Protein AF-C6TJE3-F1 (afdb_monomer_lite)

Foldseek 3Di:
DDDPDPPVVVVVFVVQQVVCVVVHD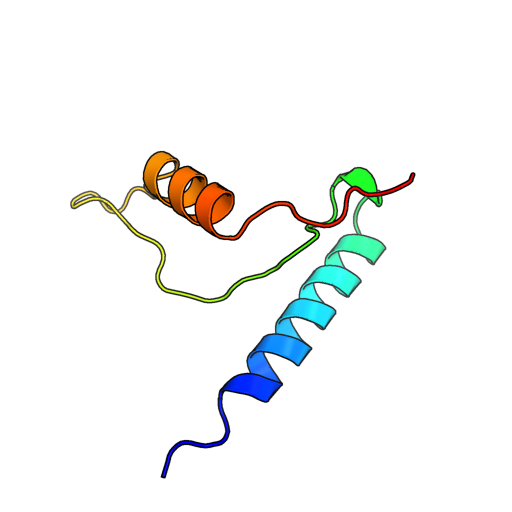PVPRDQGDDDDDFDADPVRHGDVVVVVVVVVVVDDRDDDPD

Structure (mmCIF, N/CA/C/O backbone):
data_AF-C6TJE3-F1
#
_entry.id   AF-C6TJE3-F1
#
loop_
_atom_site.group_PDB
_atom_site.id
_atom_site.type_symbol
_atom_site.label_atom_id
_atom_site.label_alt_id
_atom_site.label_comp_id
_atom_site.label_asym_id
_atom_site.label_entity_id
_atom_site.label_seq_id
_atom_site.pdbx_PDB_ins_code
_atom_site.Cartn_x
_atom_site.Cartn_y
_atom_site.Cartn_z
_atom_site.occupancy
_atom_site.B_iso_or_equiv
_atom_site.auth_seq_id
_atom_site.auth_comp_id
_atom_site.auth_asym_id
_atom_site.auth_atom_id
_atom_site.pdbx_PDB_model_num
ATOM 1 N N . MET A 1 1 ? -2.303 -10.992 29.609 1.00 47.09 1 MET A N 1
ATOM 2 C CA . MET A 1 1 ? -1.351 -11.976 29.050 1.00 47.09 1 MET A CA 1
ATOM 3 C C . MET A 1 1 ? -1.511 -11.855 27.544 1.00 47.09 1 MET A C 1
ATOM 5 O O . MET A 1 1 ? -2.343 -12.552 26.996 1.00 47.09 1 MET A O 1
ATOM 9 N N . ASP A 1 2 ? -0.810 -10.931 26.878 1.00 42.22 2 ASP A N 1
ATOM 10 C CA . ASP A 1 2 ? -1.119 -10.578 25.477 1.00 42.22 2 ASP A CA 1
ATOM 11 C C . ASP A 1 2 ? 0.176 -10.271 24.712 1.00 42.22 2 ASP A C 1
ATOM 13 O O . ASP A 1 2 ? 0.471 -9.137 24.351 1.00 42.22 2 ASP A O 1
ATOM 17 N N . GLY A 1 3 ? 1.019 -11.295 24.554 1.00 44.84 3 GLY A N 1
ATOM 18 C CA . GLY A 1 3 ? 2.381 -11.168 24.015 1.00 44.84 3 GLY A CA 1
ATOM 19 C C . GLY A 1 3 ? 2.598 -11.721 22.602 1.00 44.84 3 GLY A C 1
ATOM 20 O O . GLY A 1 3 ? 3.745 -11.828 22.185 1.00 44.84 3 GLY A O 1
ATOM 21 N N . ALA A 1 4 ? 1.548 -12.108 21.865 1.00 47.84 4 ALA A N 1
ATOM 22 C CA . ALA A 1 4 ? 1.695 -12.895 20.627 1.00 47.84 4 ALA A CA 1
ATOM 23 C C . ALA A 1 4 ? 1.273 -12.189 19.318 1.00 47.84 4 ALA A C 1
ATOM 25 O O . ALA A 1 4 ? 1.528 -12.716 18.237 1.00 47.84 4 ALA A O 1
ATOM 26 N N . ALA A 1 5 ? 0.656 -11.002 19.362 1.00 53.69 5 ALA A N 1
ATOM 27 C CA . ALA A 1 5 ? 0.075 -10.387 18.158 1.00 53.69 5 ALA A CA 1
ATOM 28 C C . ALA A 1 5 ? 1.107 -9.761 17.190 1.00 53.69 5 ALA A C 1
ATOM 30 O O . ALA A 1 5 ? 0.885 -9.730 15.983 1.00 53.69 5 ALA A O 1
ATOM 31 N N . SER A 1 6 ? 2.263 -9.302 17.686 1.00 60.97 6 SER A N 1
ATOM 32 C CA . SER A 1 6 ? 3.190 -8.472 16.891 1.00 60.97 6 SER A CA 1
ATOM 33 C C . SER A 1 6 ? 4.006 -9.237 15.833 1.00 60.97 6 SER A C 1
ATOM 35 O O . SER A 1 6 ? 4.466 -8.639 14.859 1.00 60.97 6 SER A O 1
ATOM 37 N N . THR A 1 7 ? 4.204 -10.549 15.991 1.00 77.00 7 THR A N 1
ATOM 38 C CA . THR A 1 7 ? 5.042 -11.345 15.072 1.00 77.00 7 THR A CA 1
ATOM 39 C C . THR A 1 7 ? 4.283 -11.745 13.806 1.00 77.00 7 THR A C 1
ATOM 41 O O . THR A 1 7 ? 4.833 -11.668 12.710 1.00 77.00 7 THR A O 1
ATOM 44 N N . ASN A 1 8 ? 3.001 -12.096 13.930 1.00 86.44 8 ASN A N 1
ATOM 45 C CA . ASN A 1 8 ? 2.192 -12.565 12.800 1.00 86.44 8 ASN A CA 1
ATOM 46 C C . ASN A 1 8 ? 1.900 -11.455 11.787 1.00 86.44 8 ASN A C 1
ATOM 48 O O . ASN A 1 8 ? 1.968 -11.691 10.584 1.00 86.44 8 ASN A O 1
ATOM 52 N N . GLU A 1 9 ? 1.628 -10.235 12.254 1.00 87.44 9 GLU A N 1
ATOM 53 C CA . GLU A 1 9 ? 1.408 -9.086 11.369 1.00 87.44 9 GLU A CA 1
ATOM 54 C C . GLU A 1 9 ? 2.655 -8.758 10.541 1.00 87.44 9 GLU A C 1
ATOM 56 O O . GLU A 1 9 ? 2.542 -8.404 9.370 1.00 87.44 9 GLU A O 1
ATOM 61 N N . LYS A 1 10 ? 3.853 -8.924 11.115 1.00 86.75 10 LYS A N 1
ATOM 62 C CA . LYS A 1 10 ? 5.114 -8.731 10.387 1.00 86.75 10 LYS A CA 1
ATOM 63 C C . LYS A 1 10 ? 5.302 -9.785 9.299 1.00 86.75 10 LYS A C 1
ATOM 65 O O . LYS A 1 10 ? 5.576 -9.417 8.161 1.00 86.75 10 LYS A O 1
ATOM 70 N N . ILE A 1 11 ? 5.084 -11.061 9.626 1.00 91.88 11 ILE A N 1
ATOM 71 C CA . ILE A 1 11 ? 5.165 -12.162 8.652 1.00 91.88 11 ILE A CA 1
ATOM 72 C C . ILE A 1 11 ? 4.159 -11.935 7.515 1.00 91.88 11 ILE A C 1
ATOM 74 O O . ILE A 1 11 ? 4.513 -11.998 6.341 1.00 91.88 11 ILE A O 1
ATOM 78 N N . LEU A 1 12 ? 2.920 -11.570 7.848 1.00 93.62 12 LEU A N 1
ATOM 79 C CA . LEU A 1 12 ? 1.881 -11.318 6.854 1.00 93.62 12 LEU A CA 1
ATOM 80 C C . LEU A 1 12 ? 2.190 -10.093 5.977 1.00 93.62 12 LEU A C 1
ATOM 82 O O . LEU A 1 12 ? 1.940 -10.115 4.773 1.00 93.62 12 LEU A O 1
ATOM 86 N N . ALA A 1 13 ? 2.743 -9.023 6.554 1.00 92.06 13 ALA A N 1
ATOM 87 C CA . ALA A 1 13 ? 3.199 -7.863 5.793 1.00 92.06 13 ALA A CA 1
ATOM 88 C C . ALA A 1 13 ? 4.278 -8.252 4.769 1.00 92.06 13 ALA A C 1
ATOM 90 O O . ALA A 1 13 ? 4.213 -7.820 3.616 1.00 92.06 13 ALA A O 1
ATOM 91 N N . GLU A 1 14 ? 5.248 -9.076 5.170 1.00 91.75 14 GLU A N 1
ATOM 92 C CA . GLU A 1 14 ? 6.299 -9.581 4.283 1.00 91.75 14 GLU A CA 1
ATOM 93 C C . GLU A 1 14 ? 5.731 -10.456 3.161 1.00 91.75 14 GLU A C 1
ATOM 95 O O . GLU A 1 14 ? 6.101 -10.272 1.997 1.00 91.75 14 GLU A O 1
ATOM 100 N N . ASP A 1 15 ? 4.777 -11.333 3.475 1.00 93.75 15 ASP A N 1
ATOM 101 C CA . ASP A 1 15 ? 4.099 -12.176 2.491 1.00 93.75 15 ASP A CA 1
ATOM 102 C C . ASP A 1 15 ? 3.307 -11.352 1.469 1.00 93.75 15 ASP A C 1
ATOM 104 O O . ASP A 1 15 ? 3.401 -11.606 0.265 1.00 93.75 15 ASP A O 1
ATOM 108 N N . ILE A 1 16 ? 2.594 -10.308 1.909 1.00 93.75 16 ILE A N 1
ATOM 109 C CA . ILE A 1 16 ? 1.898 -9.372 1.011 1.00 93.75 16 ILE A CA 1
ATOM 110 C C . ILE A 1 16 ? 2.899 -8.691 0.074 1.00 93.75 16 ILE A C 1
ATOM 112 O O . ILE A 1 16 ? 2.678 -8.622 -1.136 1.00 93.75 16 ILE A O 1
ATOM 116 N N . VAL A 1 17 ? 4.028 -8.212 0.602 1.00 92.19 17 VAL A N 1
ATOM 117 C CA . VAL A 1 17 ? 5.073 -7.572 -0.210 1.00 92.19 17 VAL A CA 1
ATOM 118 C C . VAL A 1 17 ? 5.666 -8.563 -1.215 1.00 92.19 17 VAL A C 1
ATOM 120 O O . VAL A 1 17 ? 5.848 -8.211 -2.384 1.00 92.19 17 VAL A O 1
ATOM 123 N N . LYS A 1 18 ? 5.937 -9.806 -0.804 1.00 93.06 18 LYS A N 1
ATOM 124 C CA . LYS A 1 18 ? 6.459 -10.873 -1.671 1.00 93.06 18 LYS A CA 1
ATOM 125 C C . LYS A 1 18 ? 5.472 -11.226 -2.783 1.00 93.06 18 LYS A C 1
ATOM 127 O O . LYS A 1 18 ? 5.874 -11.336 -3.943 1.00 93.06 18 LYS A O 1
ATOM 132 N N . PHE A 1 19 ? 4.186 -11.317 -2.455 1.00 94.38 19 PHE A N 1
ATOM 133 C CA . PHE A 1 19 ? 3.115 -11.516 -3.424 1.00 94.38 19 PHE A CA 1
ATOM 134 C C . PHE A 1 19 ? 3.065 -10.373 -4.448 1.00 94.38 19 PHE A C 1
ATOM 136 O O . PHE A 1 19 ? 3.086 -10.621 -5.655 1.00 94.38 19 PHE A O 1
ATOM 143 N N . CYS A 1 20 ? 3.095 -9.117 -3.990 1.00 94.06 20 CYS A N 1
ATOM 144 C CA . CYS A 1 20 ? 3.125 -7.949 -4.870 1.00 94.06 20 CYS A CA 1
ATOM 145 C C . CYS A 1 20 ? 4.360 -7.937 -5.783 1.00 94.06 20 CYS A C 1
ATOM 147 O O . CYS A 1 20 ? 4.219 -7.651 -6.968 1.00 94.06 20 CYS A O 1
ATOM 149 N N . ARG A 1 21 ? 5.549 -8.294 -5.276 1.00 91.75 21 ARG A N 1
ATOM 150 C CA . ARG A 1 21 ? 6.786 -8.384 -6.079 1.00 91.75 21 ARG A CA 1
ATOM 151 C C . ARG A 1 21 ? 6.717 -9.437 -7.180 1.00 91.75 21 ARG A C 1
ATOM 153 O O . ARG A 1 21 ? 7.319 -9.244 -8.226 1.00 91.75 21 ARG A O 1
ATOM 160 N N . SER A 1 22 ? 6.005 -10.539 -6.952 1.00 94.19 22 SER A N 1
ATOM 161 C CA . SER A 1 22 ? 5.846 -11.593 -7.959 1.00 94.19 22 SER A CA 1
ATOM 162 C C . SER A 1 22 ? 4.839 -11.230 -9.053 1.00 94.19 22 SER A C 1
ATOM 164 O O . SER A 1 22 ? 4.895 -11.812 -10.134 1.00 94.19 22 SER A O 1
ATOM 166 N N . LYS A 1 23 ? 3.894 -10.327 -8.771 1.00 93.88 23 LYS A N 1
ATOM 167 C CA . LYS A 1 23 ? 2.770 -10.007 -9.665 1.00 93.88 23 LYS A CA 1
ATOM 168 C C . LYS A 1 23 ? 2.880 -8.638 -10.335 1.00 93.88 23 LYS A C 1
ATOM 170 O O . LYS A 1 23 ? 2.163 -8.394 -11.299 1.00 93.88 23 LYS A O 1
ATOM 175 N N . MET A 1 24 ? 3.724 -7.741 -9.824 1.00 92.69 24 MET A N 1
ATOM 176 C CA . MET A 1 24 ? 3.815 -6.354 -10.279 1.00 92.69 24 MET A CA 1
ATOM 177 C C . MET A 1 24 ? 5.266 -5.863 -10.358 1.00 92.69 24 MET A C 1
ATOM 179 O O . MET A 1 24 ? 6.131 -6.360 -9.633 1.00 92.69 24 MET A O 1
ATOM 183 N N . PRO A 1 25 ? 5.538 -4.837 -11.186 1.00 90.38 25 PRO A N 1
ATOM 184 C CA . PRO A 1 25 ? 6.837 -4.179 -11.220 1.00 90.38 25 PRO A CA 1
ATOM 185 C C . PRO A 1 25 ? 7.246 -3.605 -9.857 1.00 90.38 25 PRO A C 1
ATOM 187 O O . PRO A 1 25 ? 6.417 -3.081 -9.110 1.00 90.38 25 PRO A O 1
ATOM 190 N N . ALA A 1 26 ? 8.548 -3.625 -9.563 1.00 86.06 26 ALA A N 1
ATOM 191 C CA . ALA A 1 26 ? 9.099 -3.245 -8.258 1.00 86.06 26 ALA A CA 1
ATOM 192 C C . ALA A 1 26 ? 8.719 -1.827 -7.781 1.00 86.06 26 ALA A C 1
ATOM 194 O O . ALA A 1 26 ? 8.662 -1.586 -6.577 1.00 86.06 26 ALA A O 1
ATOM 195 N N . TYR A 1 27 ? 8.426 -0.895 -8.693 1.00 86.69 27 TYR A N 1
ATOM 196 C CA . TYR A 1 27 ? 8.038 0.480 -8.357 1.00 86.69 27 TYR A CA 1
ATOM 197 C C . TYR A 1 27 ? 6.588 0.624 -7.854 1.00 86.69 27 TYR A C 1
ATOM 199 O O . TYR A 1 27 ? 6.269 1.628 -7.219 1.00 86.69 27 TYR A O 1
ATOM 207 N N . TRP A 1 28 ? 5.718 -0.362 -8.100 1.00 89.19 28 TRP A N 1
ATOM 208 C CA . TRP A 1 28 ? 4.343 -0.407 -7.573 1.00 89.19 28 TRP A CA 1
ATOM 209 C C . TRP A 1 28 ? 4.218 -1.164 -6.257 1.00 89.19 28 TRP A C 1
ATOM 211 O O . TRP A 1 28 ? 3.188 -1.086 -5.588 1.00 89.19 28 TRP A O 1
ATOM 221 N N . VAL A 1 29 ? 5.261 -1.891 -5.868 1.00 91.25 29 VAL A N 1
ATOM 222 C CA . VAL A 1 29 ? 5.253 -2.668 -4.635 1.00 91.25 29 VAL A CA 1
ATOM 223 C C . VAL A 1 29 ? 5.249 -1.711 -3.435 1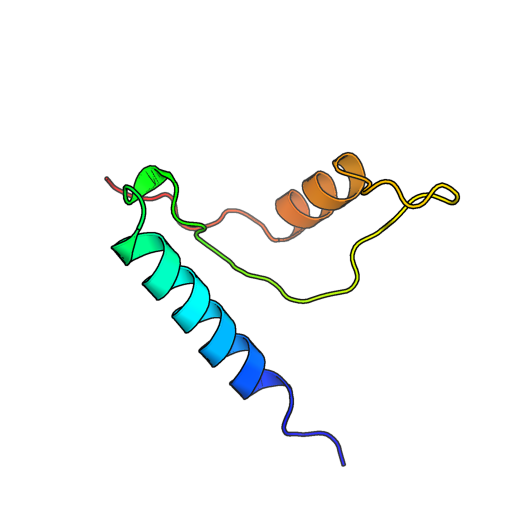.00 91.25 29 VAL A C 1
ATOM 225 O O . VAL A 1 29 ? 6.095 -0.811 -3.361 1.00 91.25 29 VAL A O 1
ATOM 228 N N . PRO A 1 30 ? 4.328 -1.890 -2.470 1.00 90.00 30 PRO A N 1
ATOM 229 C CA . PRO A 1 30 ? 4.313 -1.080 -1.262 1.00 90.00 30 PRO A CA 1
ATOM 230 C C . PRO A 1 30 ? 5.599 -1.289 -0.458 1.00 90.00 30 PRO A C 1
ATOM 232 O O . PRO A 1 30 ? 6.132 -2.393 -0.358 1.00 90.00 30 PRO A O 1
ATOM 235 N N . LYS A 1 31 ? 6.104 -0.206 0.135 1.00 86.56 31 LYS A N 1
ATOM 236 C CA . LYS A 1 31 ? 7.333 -0.229 0.948 1.00 86.56 31 LYS A CA 1
ATOM 237 C C . LYS A 1 31 ? 7.079 -0.581 2.406 1.00 86.56 31 LYS A C 1
ATOM 239 O O . LYS A 1 31 ? 7.967 -1.103 3.068 1.00 86.56 31 LYS A O 1
ATOM 244 N N . SER A 1 32 ? 5.893 -0.249 2.896 1.00 87.88 32 SER A N 1
ATOM 245 C CA . SER A 1 32 ? 5.424 -0.571 4.234 1.00 87.88 32 SER A CA 1
ATOM 246 C C . SER A 1 32 ? 3.966 -1.005 4.151 1.00 87.88 32 SER A C 1
ATOM 248 O O . SER A 1 32 ? 3.187 -0.464 3.363 1.00 87.88 32 SER A O 1
ATOM 250 N N . VAL A 1 33 ? 3.615 -1.997 4.962 1.00 89.69 33 VAL A N 1
ATOM 251 C CA . VAL A 1 33 ? 2.247 -2.477 5.154 1.00 89.69 33 VAL A CA 1
ATOM 252 C C . VAL A 1 33 ? 1.965 -2.362 6.642 1.00 89.69 33 VAL A C 1
ATOM 254 O O . VAL A 1 33 ? 2.764 -2.812 7.458 1.00 89.69 33 VAL A O 1
ATOM 257 N N . VAL A 1 34 ? 0.863 -1.704 6.987 1.00 87.88 34 VAL A N 1
ATOM 258 C CA . VAL A 1 34 ? 0.449 -1.489 8.375 1.00 87.88 34 VAL A CA 1
ATOM 259 C C . VAL A 1 34 ? -0.985 -1.962 8.500 1.00 87.88 34 VAL A C 1
ATOM 261 O O . VAL A 1 34 ? -1.849 -1.545 7.725 1.00 87.88 34 VAL A O 1
ATOM 264 N N . PHE A 1 35 ? -1.222 -2.839 9.46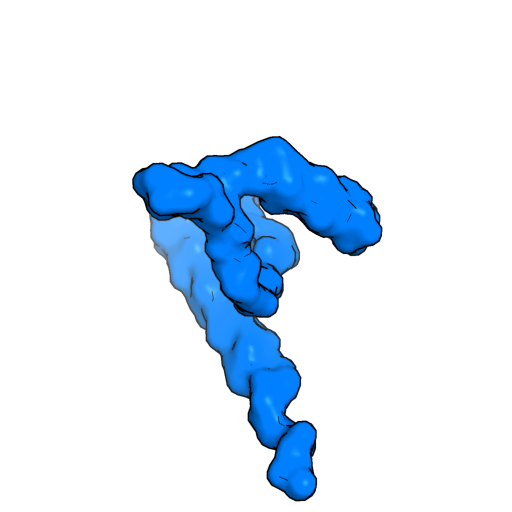7 1.00 89.38 35 PHE A N 1
ATOM 265 C CA . PHE A 1 35 ? -2.552 -3.326 9.789 1.00 89.38 35 PHE A CA 1
ATOM 266 C C . PHE A 1 35 ? -3.198 -2.406 10.819 1.00 89.38 35 PHE A C 1
ATOM 268 O O . PHE A 1 35 ? -2.542 -1.861 11.704 1.00 89.38 35 PHE A O 1
ATOM 275 N N . GLY A 1 36 ? -4.496 -2.176 10.663 1.00 86.88 36 GLY A N 1
ATOM 276 C CA . GLY A 1 36 ? -5.243 -1.316 11.562 1.00 86.88 36 GLY A CA 1
ATOM 277 C C . GLY A 1 36 ? -6.643 -1.010 11.043 1.00 86.88 36 GLY A C 1
ATOM 278 O O . GLY A 1 36 ? -6.977 -1.323 9.896 1.00 86.88 36 GLY A O 1
ATOM 279 N N . PRO A 1 37 ? -7.485 -0.385 11.877 1.00 86.31 37 PRO A N 1
ATOM 280 C CA . PRO A 1 37 ? -8.846 -0.049 11.496 1.00 86.31 37 PRO A CA 1
ATOM 281 C C . PRO A 1 37 ? -8.858 1.019 10.396 1.00 86.31 37 PRO A C 1
ATOM 283 O O . PRO A 1 37 ? -8.229 2.077 10.512 1.00 86.31 37 PRO A O 1
ATOM 286 N N . LEU A 1 38 ? -9.615 0.758 9.327 1.00 86.44 38 LEU A N 1
ATOM 287 C CA . LEU A 1 38 ? -9.797 1.705 8.231 1.00 86.44 38 LEU A CA 1
ATOM 288 C C . LEU A 1 38 ? -10.801 2.790 8.655 1.00 86.44 38 LEU A C 1
ATOM 290 O O . LEU A 1 38 ? -11.973 2.466 8.862 1.00 86.44 38 LEU A O 1
ATOM 294 N N . PRO A 1 39 ? -10.401 4.072 8.755 1.00 85.25 39 PRO A N 1
ATOM 295 C CA . PRO A 1 39 ? -11.329 5.135 9.101 1.00 85.25 39 PRO A CA 1
ATOM 296 C C . PRO A 1 39 ? -12.348 5.315 7.973 1.00 85.25 39 PRO A C 1
ATOM 298 O O . PRO A 1 39 ? -12.007 5.708 6.849 1.00 85.25 39 PRO A O 1
ATOM 301 N N . LYS A 1 40 ? -13.609 5.017 8.282 1.00 89.00 40 LYS A N 1
ATOM 302 C CA . LYS A 1 40 ? -14.748 5.172 7.376 1.00 89.00 40 LYS A CA 1
ATOM 303 C C . LYS A 1 40 ? -15.617 6.352 7.813 1.00 89.00 40 LYS A C 1
ATOM 305 O O . LYS A 1 40 ? -15.637 6.723 8.982 1.00 89.00 40 LYS A O 1
ATOM 310 N N . THR A 1 41 ? -16.290 6.998 6.867 1.00 84.75 41 THR A N 1
ATOM 311 C CA . THR A 1 41 ? -17.346 7.983 7.154 1.00 84.75 41 THR A CA 1
ATOM 312 C C . THR A 1 41 ? -18.606 7.281 7.664 1.00 84.75 41 THR A C 1
ATOM 314 O O . THR A 1 41 ? -18.728 6.065 7.533 1.00 84.75 41 THR A O 1
ATOM 317 N N . ALA A 1 42 ? -19.586 8.040 8.166 1.00 82.81 42 ALA A N 1
ATOM 318 C CA . ALA A 1 42 ? -20.911 7.514 8.528 1.00 82.81 42 ALA A CA 1
ATOM 319 C C . ALA A 1 42 ? -21.607 6.763 7.368 1.00 82.81 42 ALA A C 1
ATOM 321 O O . ALA A 1 42 ? -22.409 5.868 7.588 1.00 82.81 42 ALA A O 1
ATOM 322 N N . THR A 1 43 ? -21.245 7.087 6.122 1.00 87.44 43 THR A N 1
ATOM 323 C CA . THR A 1 43 ? -21.695 6.414 4.891 1.00 87.44 43 THR A CA 1
ATOM 324 C C . THR A 1 43 ? -20.783 5.263 4.438 1.00 87.44 43 THR A C 1
ATOM 326 O O . THR A 1 43 ? -20.911 4.775 3.319 1.00 87.44 43 THR A O 1
ATOM 329 N N . GLY A 1 44 ? -19.817 4.844 5.261 1.00 86.62 44 GLY A N 1
ATOM 330 C CA . GLY A 1 44 ? -18.918 3.718 4.991 1.00 86.62 44 GLY A CA 1
ATOM 331 C C . GLY A 1 44 ? -17.753 4.009 4.036 1.00 86.62 44 GLY A C 1
ATOM 332 O O . GLY A 1 44 ? -16.942 3.117 3.778 1.00 86.62 44 GLY A O 1
ATOM 333 N N . LYS A 1 45 ? -17.618 5.240 3.522 1.00 88.38 45 LYS A N 1
ATOM 334 C CA . LYS A 1 45 ? -16.550 5.606 2.577 1.00 88.38 45 LYS A CA 1
ATOM 335 C C . LYS A 1 45 ? -15.210 5.723 3.297 1.00 88.38 45 LYS A C 1
ATOM 337 O O . LYS A 1 45 ? -15.121 6.349 4.350 1.00 88.38 45 LYS A O 1
ATOM 342 N N . ALA A 1 46 ? -14.153 5.168 2.707 1.00 88.00 46 ALA A N 1
ATOM 343 C CA . ALA A 1 46 ? -12.802 5.302 3.243 1.00 88.00 46 ALA A CA 1
ATOM 344 C C . ALA A 1 46 ? -12.327 6.765 3.187 1.00 88.00 46 ALA A C 1
ATOM 346 O O . ALA A 1 46 ? -12.370 7.417 2.138 1.00 88.00 46 ALA A O 1
ATOM 347 N N . GLN A 1 47 ? -11.827 7.280 4.309 1.00 89.44 47 GLN A N 1
ATOM 348 C CA . GLN A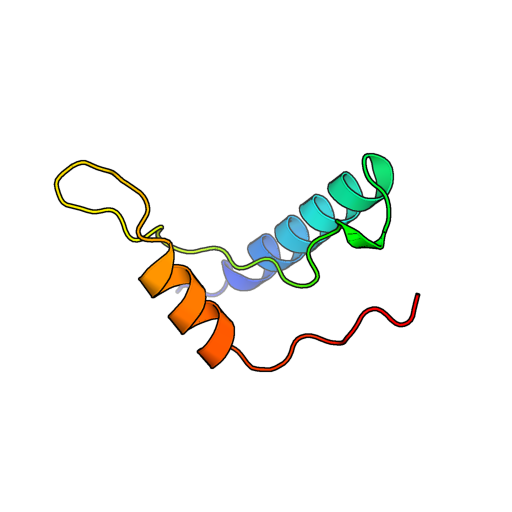 1 47 ? -11.348 8.657 4.400 1.00 89.44 47 GLN A CA 1
ATOM 349 C C . GLN A 1 47 ? -9.884 8.770 3.958 1.00 89.44 47 GLN A C 1
ATOM 351 O O . GLN A 1 47 ? -8.963 8.802 4.776 1.00 89.44 47 GLN A O 1
ATOM 356 N N . LYS A 1 48 ? -9.654 8.873 2.640 1.00 89.62 48 LYS A N 1
ATOM 357 C CA . LYS A 1 48 ? -8.297 8.958 2.059 1.00 89.62 48 LYS A CA 1
ATOM 358 C C . LYS A 1 48 ? -7.442 10.091 2.635 1.00 89.62 48 LYS A C 1
ATOM 360 O O . LYS A 1 48 ? -6.226 9.958 2.669 1.00 89.62 48 LYS A O 1
ATOM 365 N N . GLN A 1 49 ? -8.059 11.194 3.067 1.00 90.44 4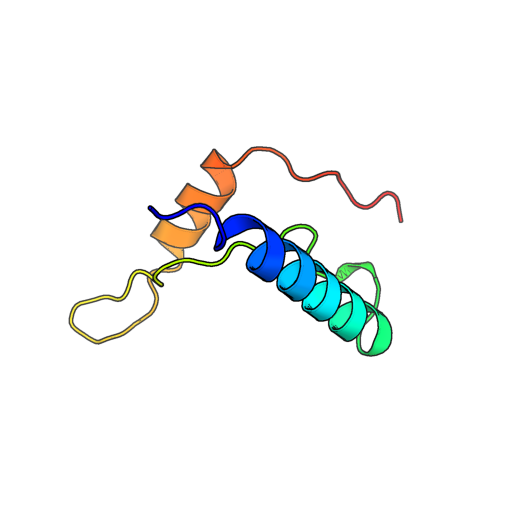9 GLN A N 1
ATOM 366 C CA . GLN A 1 49 ? -7.333 12.331 3.643 1.00 90.44 49 GLN A CA 1
ATOM 367 C C . GLN A 1 49 ? -6.703 11.960 4.984 1.00 90.44 49 GLN A C 1
ATOM 369 O O . GLN A 1 49 ? -5.500 12.125 5.151 1.00 90.44 49 GLN A O 1
ATOM 374 N N . LEU A 1 50 ? -7.476 11.350 5.886 1.00 89.06 50 LEU A N 1
ATOM 375 C CA . LEU A 1 50 ? -6.966 10.889 7.175 1.00 89.06 50 LEU A CA 1
ATOM 376 C C . LEU A 1 50 ? -5.891 9.807 7.006 1.00 89.06 50 LEU A C 1
ATOM 378 O O . LEU A 1 50 ? -4.875 9.831 7.691 1.00 89.06 50 LEU A O 1
ATOM 382 N N . LEU A 1 51 ? -6.072 8.896 6.046 1.00 89.31 51 LEU A N 1
ATOM 383 C CA . LEU A 1 51 ? -5.055 7.892 5.715 1.00 89.31 51 LEU A CA 1
ATOM 384 C C . LEU A 1 51 ? -3.753 8.521 5.209 1.00 89.31 51 LEU A C 1
ATOM 386 O O . LEU A 1 51 ? -2.672 8.087 5.594 1.00 89.31 51 LEU A O 1
ATOM 390 N N . ARG A 1 52 ? -3.843 9.564 4.376 1.00 90.19 52 ARG A N 1
ATOM 391 C CA . ARG A 1 52 ? -2.672 10.310 3.895 1.00 90.19 52 ARG A CA 1
ATOM 392 C C . ARG A 1 52 ? -1.973 11.061 5.023 1.00 90.19 52 ARG A C 1
ATOM 394 O O . ARG A 1 52 ? -0.749 11.084 5.028 1.00 90.19 52 ARG A O 1
ATOM 401 N N . THR A 1 53 ? -2.716 11.650 5.961 1.00 90.06 53 THR A N 1
ATOM 402 C CA . THR A 1 53 ? -2.138 12.305 7.144 1.00 90.06 53 THR A CA 1
ATOM 403 C C . THR A 1 53 ? -1.374 11.298 7.995 1.00 90.06 53 THR A C 1
ATOM 405 O O . THR A 1 53 ? -0.179 11.481 8.196 1.00 90.06 53 THR A O 1
ATOM 408 N N . LYS A 1 54 ? -2.001 10.168 8.349 1.00 87.44 54 LYS A N 1
ATOM 409 C CA . LYS A 1 54 ? -1.341 9.082 9.092 1.00 87.44 54 LYS A CA 1
ATOM 410 C C . LYS A 1 54 ? -0.086 8.568 8.383 1.00 87.44 54 LYS A C 1
ATOM 412 O O . LYS A 1 54 ? 0.940 8.337 9.009 1.00 87.44 54 LYS A O 1
ATOM 417 N N . ALA A 1 55 ? -0.140 8.422 7.058 1.00 88.25 55 ALA A N 1
ATOM 418 C CA . ALA A 1 55 ? 1.016 7.998 6.271 1.00 88.25 55 ALA A CA 1
ATOM 419 C C . ALA A 1 55 ? 2.164 9.020 6.286 1.00 88.25 55 ALA A C 1
ATOM 421 O O . ALA A 1 55 ? 3.323 8.617 6.270 1.00 88.25 55 ALA A O 1
ATOM 422 N N . LYS A 1 56 ? 1.863 10.324 6.326 1.00 86.88 56 LYS A N 1
ATOM 423 C CA . LYS A 1 56 ? 2.880 11.376 6.481 1.00 86.88 56 LYS A CA 1
ATOM 424 C C . LYS A 1 56 ? 3.497 11.365 7.881 1.00 86.88 56 LYS A C 1
ATOM 426 O O . LYS A 1 56 ? 4.704 11.538 7.996 1.00 86.88 56 LYS A O 1
ATOM 431 N N . GLU A 1 57 ? 2.689 11.139 8.916 1.00 88.50 57 GLU A N 1
ATOM 432 C CA . GLU A 1 57 ? 3.138 11.069 10.316 1.00 88.50 57 GLU A CA 1
ATOM 433 C C . GLU A 1 57 ? 4.059 9.872 10.584 1.00 88.50 57 GLU A C 1
ATOM 435 O O . GLU A 1 57 ? 4.988 9.985 11.376 1.00 88.50 57 GLU A O 1
ATOM 440 N N . MET A 1 58 ? 3.875 8.756 9.869 1.00 84.12 58 MET A N 1
ATOM 441 C CA . MET A 1 58 ? 4.782 7.597 9.930 1.00 84.12 58 MET A CA 1
ATOM 442 C C . MET A 1 58 ? 6.196 7.876 9.384 1.00 84.12 58 MET A C 1
ATOM 444 O O . MET A 1 58 ? 7.074 7.020 9.485 1.00 84.12 58 MET A O 1
ATOM 448 N N . GLY A 1 59 ? 6.436 9.064 8.826 1.00 81.44 59 GLY A N 1
ATOM 449 C CA . GLY A 1 59 ? 7.751 9.498 8.380 1.00 81.44 59 GLY A CA 1
ATOM 450 C C . GLY A 1 59 ? 8.155 8.965 7.000 1.00 81.44 59 GLY A C 1
ATOM 451 O O . GLY A 1 59 ? 7.397 8.275 6.309 1.00 81.44 59 GLY A O 1
ATOM 452 N N . PRO A 1 60 ? 9.359 9.335 6.531 1.00 77.06 60 PRO A N 1
ATOM 453 C CA . PRO A 1 60 ? 9.826 8.968 5.206 1.00 77.06 60 PRO A CA 1
ATOM 454 C C . PRO A 1 60 ? 10.119 7.467 5.121 1.00 77.06 60 PRO A C 1
ATOM 456 O O . PRO A 1 60 ? 11.022 6.944 5.769 1.00 77.06 60 PRO A O 1
ATOM 459 N N . VAL A 1 61 ? 9.404 6.770 4.239 1.00 78.25 61 VAL A N 1
ATOM 460 C CA . VAL A 1 61 ? 9.760 5.400 3.854 1.00 78.25 61 VAL A CA 1
ATOM 461 C C . VAL A 1 61 ? 11.013 5.405 2.976 1.00 78.25 61 VAL A C 1
ATOM 463 O O . VAL A 1 61 ? 11.161 6.269 2.103 1.00 78.25 61 VAL A O 1
ATOM 466 N N . ARG A 1 62 ? 11.901 4.414 3.164 1.00 73.44 62 ARG A N 1
ATOM 467 C CA . ARG A 1 62 ? 13.107 4.216 2.335 1.00 73.44 62 ARG A CA 1
ATOM 468 C C . ARG A 1 62 ? 12.747 4.380 0.853 1.00 73.44 62 ARG A C 1
ATOM 470 O O . ARG A 1 62 ? 11.887 3.671 0.326 1.00 73.44 62 ARG A O 1
ATOM 477 N N . LYS A 1 63 ? 13.344 5.360 0.165 1.00 63.88 63 LYS A N 1
ATOM 478 C CA . LYS A 1 63 ? 13.104 5.525 -1.274 1.00 63.88 63 LYS A CA 1
ATOM 479 C C . LYS A 1 63 ? 13.625 4.280 -2.000 1.00 63.88 63 LYS A C 1
ATOM 481 O O . LYS A 1 63 ? 14.686 3.770 -1.655 1.00 63.88 63 LYS A O 1
ATOM 486 N N . SER A 1 64 ? 12.828 3.762 -2.941 1.00 58.91 64 SER A N 1
ATOM 487 C CA . SER A 1 64 ? 13.298 2.680 -3.807 1.00 58.91 64 SER A CA 1
ATOM 488 C C . SER A 1 64 ? 14.417 3.285 -4.641 1.00 58.91 64 SER A C 1
ATOM 490 O O . SER A 1 64 ? 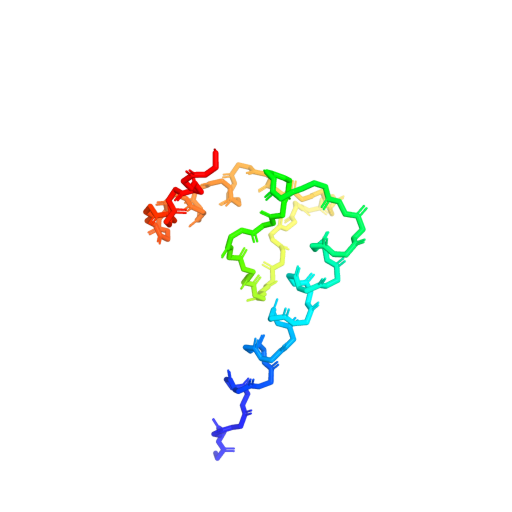14.236 4.389 -5.149 1.00 58.91 64 SER A O 1
ATOM 492 N N . LYS A 1 65 ? 15.574 2.627 -4.677 1.00 60.62 65 LYS A N 1
ATOM 493 C CA . LYS A 1 65 ? 16.776 3.113 -5.370 1.00 60.62 65 LYS A CA 1
ATOM 494 C C . LYS A 1 65 ? 16.874 2.578 -6.809 1.00 60.62 65 LYS A C 1
ATOM 496 O O . LYS A 1 65 ? 17.943 2.655 -7.398 1.00 60.62 65 LYS A O 1
ATOM 501 N N . LEU A 1 66 ? 15.774 1.999 -7.301 1.00 56.47 66 LEU A N 1
ATOM 502 C CA . LEU A 1 66 ? 15.556 1.619 -8.696 1.00 56.47 66 LEU A CA 1
ATOM 503 C C . LEU A 1 66 ? 15.117 2.840 -9.498 1.00 56.47 66 LEU A C 1
ATOM 505 O O . LEU A 1 66 ? 14.222 3.553 -8.984 1.00 56.47 66 LEU A O 1
#

Organism: Glycine max (NCBI:txid3847)

Secondary structure (DSSP, 8-state):
---SHHHHHHHHHHHHHHHHHHHS-TTTS-S--------B-TTS-B-HHHHHHHHHHT--------

InterPro domains:
  IPR025110 AMP-binding enzyme, C-terminal domain [PF13193] (9-45)
  IPR045851 AMP-binding enzyme domain superfamily [G3DSA:3.30.300.30] (1-65)

Sequence (66 aa):
MDGAASTNEKILAEDIVKFCRSKMPAYWVPKSVVFGPLPKTATGKAQKQLLRTKAKEMGPVRKSKL

pLDDT: mean 82.99, std 13.35, range [42.22, 94.38]

Radius of gyration: 14.59 Å; chains: 1; bounding box: 38×25×40 Å